Protein AF-A0ABD0MX94-F1 (afdb_monomer_lite)

Sequence (62 aa):
KADMIELLGPRPFEEKSTYEEFVEGTGSFEEDTSLPEGLKDWNQERGEAQEEPPASKEKQAA

pLDDT: mean 79.77, std 17.55, range [41.88, 96.62]

Radius of gyration: 28.15 Å; chains: 1; bounding box: 42×26×82 Å

Structure (mmCIF, N/CA/C/O backbone):
data_AF-A0ABD0MX94-F1
#
_entry.id   AF-A0ABD0MX94-F1
#
loop_
_atom_site.group_PDB
_atom_site.id
_atom_site.type_symbol
_atom_site.label_atom_id
_atom_site.label_alt_id
_atom_site.label_comp_id
_atom_site.label_asym_id
_atom_site.label_entity_id
_atom_site.label_seq_id
_atom_site.pdbx_PDB_ins_code
_atom_site.Cartn_x
_atom_site.Cartn_y
_atom_site.Cartn_z
_atom_site.occupancy
_atom_site.B_iso_or_equiv
_atom_site.auth_seq_id
_atom_site.auth_comp_id
_atom_site.auth_asym_id
_atom_site.auth_atom_id
_atom_site.pdbx_PDB_model_num
ATOM 1 N N . LYS A 1 1 ? 17.349 3.300 -10.110 1.00 74.75 1 LYS A N 1
ATOM 2 C CA . LYS A 1 1 ? 16.501 2.297 -10.816 1.00 74.75 1 LYS A CA 1
ATOM 3 C C . LYS A 1 1 ? 16.662 2.444 -12.331 1.00 74.75 1 LYS A C 1
ATOM 5 O O . LYS A 1 1 ? 16.976 1.448 -12.961 1.00 74.75 1 LYS A O 1
ATOM 10 N N . ALA A 1 2 ? 16.537 3.660 -12.879 1.00 88.50 2 ALA A N 1
ATOM 11 C CA . ALA A 1 2 ? 16.720 3.945 -14.308 1.00 88.50 2 ALA A CA 1
ATOM 12 C C . ALA A 1 2 ? 18.111 3.561 -14.849 1.00 88.50 2 ALA A C 1
ATOM 14 O O . ALA A 1 2 ? 18.179 2.798 -15.801 1.00 88.50 2 ALA A O 1
ATOM 15 N N . ASP A 1 3 ? 19.196 3.958 -14.179 1.00 95.12 3 ASP A N 1
ATOM 16 C CA . ASP A 1 3 ? 20.569 3.690 -14.653 1.00 95.12 3 ASP A CA 1
ATOM 17 C C . ASP A 1 3 ? 20.869 2.186 -14.799 1.00 95.12 3 ASP A C 1
ATOM 19 O O . ASP A 1 3 ? 21.560 1.750 -15.713 1.00 95.12 3 ASP A O 1
ATOM 23 N N . MET A 1 4 ? 20.300 1.354 -13.919 1.00 93.62 4 MET A N 1
ATOM 24 C CA . MET A 1 4 ? 20.428 -0.103 -14.030 1.00 93.62 4 MET A CA 1
ATOM 25 C C . MET A 1 4 ? 19.605 -0.680 -15.185 1.00 93.62 4 MET A C 1
ATOM 27 O O . MET A 1 4 ? 20.016 -1.678 -15.765 1.00 93.62 4 MET A O 1
ATOM 31 N N . ILE A 1 5 ? 18.464 -0.071 -15.514 1.00 92.62 5 ILE A N 1
ATOM 32 C CA . ILE A 1 5 ? 17.638 -0.467 -16.663 1.00 92.62 5 ILE A CA 1
ATOM 33 C C . ILE A 1 5 ? 18.337 -0.079 -17.970 1.00 92.62 5 ILE A C 1
ATOM 35 O O . ILE A 1 5 ? 18.287 -0.833 -18.933 1.00 92.62 5 ILE A O 1
ATOM 39 N N . GLU A 1 6 ? 19.022 1.063 -18.005 1.00 94.88 6 GLU A N 1
ATOM 40 C CA . GLU A 1 6 ? 19.798 1.493 -19.171 1.00 94.88 6 GLU A CA 1
ATOM 41 C C . GLU A 1 6 ? 20.993 0.565 -19.437 1.00 94.88 6 GLU A C 1
ATOM 43 O O . GLU A 1 6 ? 21.241 0.185 -20.579 1.00 94.88 6 GLU A O 1
ATOM 48 N N . LEU A 1 7 ? 21.700 0.146 -18.381 1.00 96.62 7 LEU A N 1
ATOM 49 C CA . LEU A 1 7 ? 22.881 -0.714 -18.503 1.00 96.62 7 LEU A CA 1
ATOM 50 C C . LEU A 1 7 ? 22.554 -2.195 -18.738 1.00 96.62 7 LEU A C 1
ATOM 52 O O . LEU A 1 7 ? 23.302 -2.880 -19.433 1.00 96.62 7 LEU A O 1
ATOM 56 N N . LEU A 1 8 ? 21.485 -2.712 -18.126 1.00 94.50 8 LEU A N 1
ATOM 57 C CA . LEU A 1 8 ? 21.170 -4.149 -18.109 1.00 94.50 8 LEU A CA 1
ATOM 58 C C . LEU A 1 8 ? 19.889 -4.506 -18.875 1.00 94.50 8 LEU A C 1
ATOM 60 O O . LEU A 1 8 ? 19.593 -5.687 -19.047 1.00 94.50 8 LEU A O 1
ATOM 64 N N . GLY A 1 9 ? 19.138 -3.510 -19.342 1.00 93.38 9 GLY A N 1
ATOM 65 C CA . GLY A 1 9 ? 17.823 -3.688 -19.949 1.00 93.38 9 GLY A CA 1
ATOM 66 C C . GLY A 1 9 ? 16.674 -3.768 -18.929 1.00 93.38 9 GLY A C 1
ATOM 67 O O . GLY A 1 9 ? 16.886 -3.739 -17.711 1.00 93.38 9 GLY A O 1
ATOM 68 N N . PRO A 1 10 ? 15.420 -3.843 -19.417 1.00 93.06 10 PRO A N 1
ATOM 69 C CA . PRO A 1 10 ? 14.243 -3.998 -18.568 1.00 93.06 10 PRO A CA 1
ATOM 70 C C . PRO A 1 10 ? 14.250 -5.350 -17.849 1.00 93.06 10 PRO A C 1
ATOM 72 O O . PRO A 1 10 ? 14.811 -6.337 -18.328 1.00 93.06 10 PRO A O 1
ATOM 75 N N . ARG A 1 11 ? 13.600 -5.406 -16.683 1.00 93.31 11 ARG A N 1
ATOM 76 C CA . ARG A 1 11 ? 13.517 -6.644 -15.905 1.00 93.31 11 ARG A CA 1
ATOM 77 C C . ARG A 1 11 ? 12.646 -7.670 -16.644 1.00 93.31 11 ARG A C 1
ATOM 79 O O . ARG A 1 11 ? 11.593 -7.303 -17.155 1.00 93.31 11 ARG A O 1
ATOM 86 N N . PRO A 1 12 ? 13.062 -8.947 -16.695 1.00 94.00 12 PRO A N 1
ATOM 87 C CA . PRO A 1 12 ? 12.379 -9.974 -17.483 1.00 94.00 12 PRO A CA 1
ATOM 88 C C . PRO A 1 12 ? 11.053 -10.458 -16.875 1.00 94.00 12 PRO A C 1
ATOM 90 O O . PRO A 1 12 ? 10.334 -11.210 -17.526 1.00 94.00 12 PRO A O 1
ATOM 93 N N . PHE A 1 13 ? 10.730 -10.048 -15.647 1.00 93.56 13 PHE A N 1
ATOM 94 C CA . PHE A 1 13 ? 9.486 -10.382 -14.958 1.00 93.56 13 PHE A CA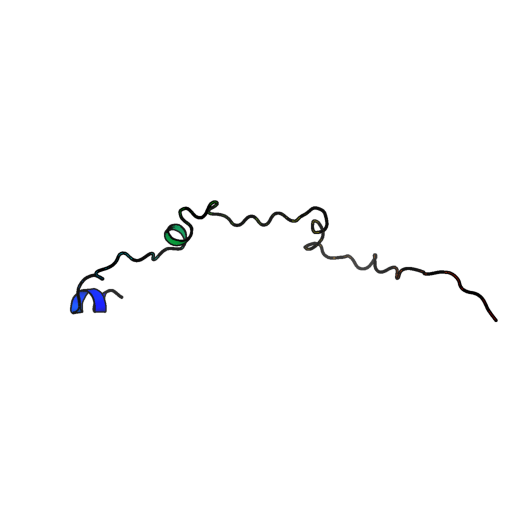 1
ATOM 95 C C . PHE A 1 13 ? 8.751 -9.104 -14.570 1.00 93.56 13 PHE A C 1
ATOM 97 O O . PHE A 1 13 ? 9.385 -8.105 -14.224 1.00 93.56 13 PHE A O 1
ATOM 104 N N . GLU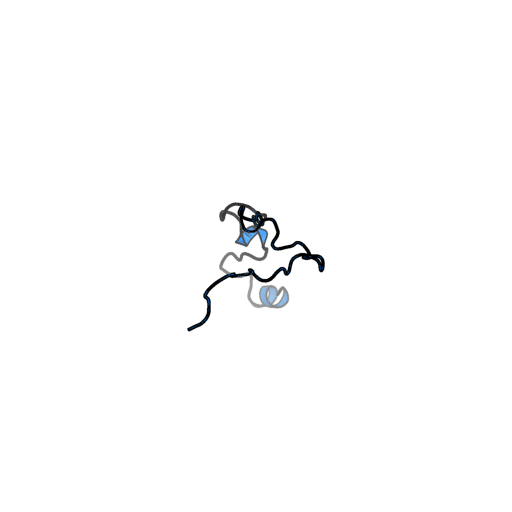 A 1 14 ? 7.424 -9.155 -14.633 1.00 89.38 14 GLU A N 1
ATOM 105 C CA . GLU A 1 14 ? 6.558 -8.048 -14.246 1.00 89.38 14 GLU A CA 1
ATOM 106 C C . GLU A 1 14 ? 6.671 -7.779 -12.743 1.00 89.38 14 GLU A C 1
ATOM 108 O O . GLU A 1 14 ? 6.683 -8.702 -11.925 1.00 89.38 14 GLU A O 1
ATOM 113 N N . GLU A 1 15 ? 6.791 -6.503 -12.381 1.00 90.44 15 GLU A N 1
ATOM 114 C CA . GLU A 1 15 ? 6.984 -6.082 -10.999 1.00 90.44 15 GLU A CA 1
ATOM 115 C C . GLU A 1 15 ? 5.844 -5.195 -10.544 1.00 90.44 15 GLU A C 1
ATOM 117 O O . GLU A 1 15 ? 5.633 -4.120 -11.100 1.00 90.44 15 GLU A O 1
ATOM 122 N N . LYS A 1 16 ? 5.212 -5.591 -9.443 1.00 92.69 16 LYS A N 1
ATOM 123 C CA . LYS A 1 16 ? 4.323 -4.715 -8.690 1.00 92.69 16 LYS A CA 1
ATOM 124 C C . LYS A 1 16 ? 5.169 -3.646 -8.005 1.00 92.69 16 LYS A C 1
ATOM 126 O O . LYS A 1 16 ? 6.090 -3.961 -7.247 1.00 92.69 16 LYS A O 1
ATOM 131 N N . SER A 1 17 ? 4.914 -2.387 -8.326 1.00 90.94 17 SER A N 1
ATOM 132 C CA . SER A 1 17 ? 5.662 -1.237 -7.816 1.00 90.94 17 SER A CA 1
ATOM 133 C C . SER A 1 17 ? 4.792 -0.289 -6.997 1.00 90.94 17 SER A C 1
ATOM 135 O O . SER A 1 17 ? 5.350 0.551 -6.288 1.00 90.94 17 SER A O 1
ATOM 137 N N . THR A 1 18 ? 3.465 -0.419 -7.062 1.00 93.81 18 THR A N 1
ATOM 138 C CA . THR A 1 18 ? 2.536 0.419 -6.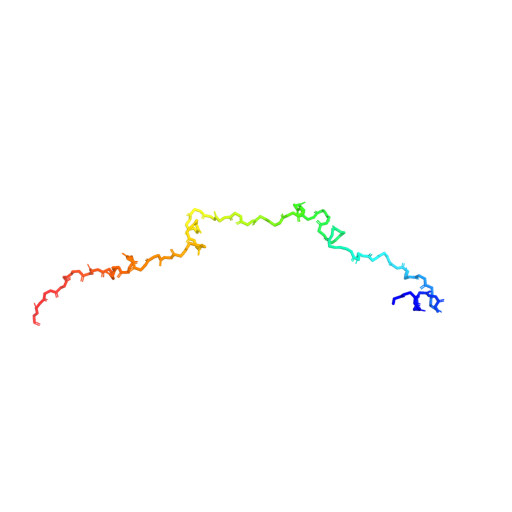297 1.00 93.81 18 THR A CA 1
ATOM 139 C C . THR A 1 18 ? 1.690 -0.409 -5.341 1.00 93.81 18 THR A C 1
ATOM 141 O O . THR A 1 18 ? 1.457 -1.596 -5.562 1.00 93.81 18 THR A O 1
ATOM 144 N N . TYR A 1 19 ? 1.248 0.219 -4.250 1.00 90.44 19 TYR A N 1
ATOM 145 C CA . TYR A 1 19 ? 0.429 -0.443 -3.236 1.00 90.44 19 TYR A CA 1
ATOM 146 C C . TYR A 1 19 ? -0.854 -1.016 -3.845 1.00 90.44 19 TYR A C 1
ATOM 148 O O . TYR A 1 19 ? -1.225 -2.147 -3.549 1.00 90.44 19 TYR A O 1
ATOM 156 N N . GLU A 1 20 ? -1.458 -0.272 -4.766 1.00 90.94 20 GLU A N 1
ATOM 157 C CA . GLU A 1 20 ? -2.660 -0.638 -5.507 1.00 90.94 20 GLU A CA 1
ATOM 158 C C . GLU A 1 20 ? -2.477 -1.979 -6.231 1.00 90.94 20 GLU A C 1
ATOM 160 O O . GLU A 1 20 ? -3.296 -2.873 -6.059 1.00 90.94 20 GLU A O 1
ATOM 165 N N . GLU A 1 21 ? -1.370 -2.169 -6.960 1.00 92.38 21 GLU A N 1
ATOM 166 C CA . GLU A 1 21 ? -1.063 -3.429 -7.659 1.00 92.38 21 GLU A CA 1
ATOM 167 C C . GLU A 1 21 ? -0.866 -4.605 -6.686 1.00 92.38 21 GLU A C 1
ATOM 169 O O . GLU A 1 21 ? -1.108 -5.768 -7.029 1.00 92.38 21 GLU A O 1
ATOM 174 N N . PHE A 1 22 ? -0.396 -4.336 -5.463 1.00 89.69 22 PHE A N 1
ATOM 175 C CA . PHE A 1 22 ? -0.214 -5.362 -4.434 1.00 89.69 22 PHE A CA 1
ATOM 176 C C . PHE A 1 22 ? -1.530 -5.815 -3.809 1.00 89.69 22 PHE A C 1
ATOM 178 O O . PHE A 1 22 ? -1.672 -7.013 -3.559 1.00 89.69 22 PHE A O 1
ATOM 185 N N . VAL A 1 23 ? -2.464 -4.892 -3.577 1.00 91.56 23 VAL A N 1
ATOM 186 C CA . VAL A 1 23 ? -3.766 -5.181 -2.948 1.00 91.56 23 VAL A CA 1
ATOM 187 C C . VAL A 1 23 ? -4.877 -5.474 -3.956 1.00 91.56 23 VAL A C 1
ATOM 189 O O . VAL A 1 23 ? -5.967 -5.914 -3.587 1.00 91.56 23 VAL A O 1
ATOM 192 N N . GLU A 1 24 ? -4.617 -5.270 -5.247 1.00 91.12 24 GLU A N 1
ATOM 193 C CA . GLU A 1 24 ? -5.548 -5.643 -6.303 1.00 91.12 24 GLU A CA 1
ATOM 194 C C . GLU A 1 24 ? -5.903 -7.136 -6.198 1.00 91.12 24 GLU A C 1
ATOM 196 O O . GLU A 1 24 ? -5.043 -8.021 -6.185 1.00 91.12 24 GLU A O 1
ATOM 201 N N . GLY A 1 25 ? -7.202 -7.418 -6.100 1.00 87.12 25 GLY A N 1
ATOM 202 C CA . GLY A 1 25 ? -7.730 -8.777 -5.999 1.00 87.12 25 GLY A CA 1
ATOM 203 C C . GLY A 1 25 ? -7.745 -9.379 -4.589 1.00 87.12 25 GLY A C 1
ATOM 204 O O . GLY A 1 25 ? -8.320 -10.453 -4.426 1.00 87.12 25 GLY A O 1
ATOM 205 N N . THR A 1 26 ? -7.201 -8.712 -3.560 1.00 87.06 26 THR A N 1
ATOM 206 C CA . THR A 1 26 ? -7.311 -9.183 -2.160 1.00 87.06 26 THR A CA 1
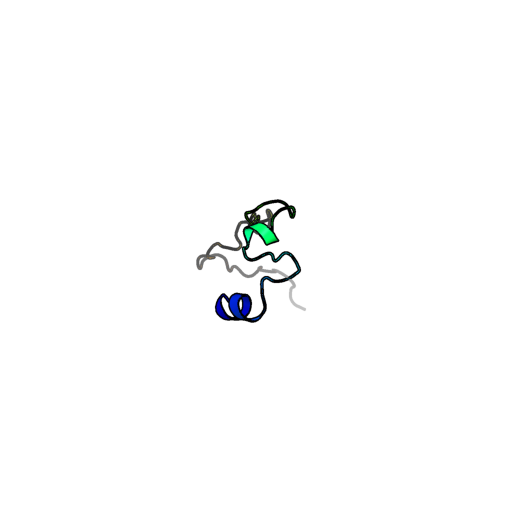ATOM 207 C C . THR A 1 26 ? -8.595 -8.730 -1.461 1.00 87.06 26 THR A C 1
ATOM 209 O O . THR A 1 26 ? -8.847 -9.130 -0.327 1.00 87.06 26 THR A O 1
ATOM 212 N N . GLY A 1 27 ? -9.429 -7.931 -2.134 1.00 86.00 27 GLY A N 1
ATOM 213 C CA . GLY A 1 27 ? -10.712 -7.454 -1.623 1.00 86.00 27 GLY A CA 1
ATOM 214 C C . GLY A 1 27 ? -10.820 -5.934 -1.682 1.00 86.00 27 GLY A C 1
ATOM 215 O O . GLY A 1 27 ? -10.783 -5.357 -2.767 1.00 86.00 27 GLY A O 1
ATOM 216 N N . SER A 1 28 ? -11.003 -5.304 -0.520 1.00 81.69 28 SER A N 1
ATOM 217 C CA . SER A 1 28 ? -11.112 -3.848 -0.391 1.00 81.69 28 SER A CA 1
ATOM 218 C C . SER A 1 28 ? -9.749 -3.169 -0.540 1.00 81.69 28 SER A C 1
ATOM 220 O O . SER A 1 28 ? -8.745 -3.675 -0.042 1.00 81.69 28 SER A O 1
ATOM 222 N N . PHE A 1 29 ? -9.738 -2.011 -1.205 1.00 81.69 29 PHE A N 1
ATOM 223 C CA . PHE A 1 29 ? -8.578 -1.118 -1.257 1.00 81.69 29 PHE A CA 1
ATOM 224 C C . PHE A 1 29 ? -8.302 -0.467 0.105 1.00 81.69 29 PHE A C 1
ATOM 226 O O . PHE A 1 29 ? -7.151 -0.267 0.480 1.00 81.69 29 PHE A O 1
ATOM 233 N N . GLU A 1 30 ? -9.365 -0.159 0.849 1.00 86.19 30 GLU A N 1
ATOM 234 C CA . GLU A 1 30 ? -9.281 0.402 2.195 1.00 86.19 30 GLU A CA 1
ATOM 235 C C . GLU A 1 30 ? -9.370 -0.708 3.245 1.00 86.19 30 GLU A C 1
ATOM 237 O O . GLU A 1 30 ? -10.149 -1.657 3.103 1.00 86.19 30 GLU A O 1
ATOM 242 N N . GLU A 1 31 ? -8.587 -0.572 4.313 1.00 84.25 31 GLU A N 1
ATOM 243 C CA . GLU A 1 31 ? -8.639 -1.468 5.465 1.00 84.25 31 GLU A CA 1
ATOM 244 C C . GLU A 1 31 ? -9.942 -1.263 6.253 1.00 84.25 31 GLU A C 1
ATOM 246 O O . GLU A 1 31 ? -10.318 -0.136 6.583 1.00 84.25 31 GLU A O 1
ATOM 251 N N . ASP A 1 32 ? -10.627 -2.359 6.587 1.00 88.50 32 ASP A N 1
ATOM 252 C CA . ASP A 1 32 ? -11.784 -2.316 7.479 1.00 88.50 32 ASP A CA 1
ATOM 253 C C . ASP A 1 32 ? -11.315 -2.139 8.928 1.00 88.50 32 ASP A C 1
ATOM 255 O O . ASP A 1 32 ? -10.820 -3.066 9.567 1.00 88.50 32 ASP A O 1
ATOM 259 N N . THR A 1 33 ? -11.481 -0.922 9.440 1.00 89.44 33 THR A N 1
ATOM 260 C CA . THR A 1 33 ? -11.140 -0.551 10.820 1.00 89.44 33 THR A CA 1
ATOM 261 C C . THR A 1 33 ? -12.343 -0.613 11.763 1.00 89.44 33 THR A C 1
ATOM 263 O O . THR A 1 33 ? -12.301 -0.066 12.869 1.00 89.44 33 THR A O 1
ATOM 266 N N . SER A 1 34 ? -13.441 -1.258 11.350 1.00 90.62 34 SER A N 1
ATOM 267 C CA . SER A 1 34 ? -14.629 -1.384 12.187 1.00 90.62 34 SER A CA 1
ATOM 268 C C . SER A 1 34 ? -14.333 -2.175 13.463 1.00 90.62 34 SER A C 1
ATOM 270 O O . SER A 1 34 ? -13.755 -3.263 13.466 1.00 90.62 34 SER A O 1
ATOM 272 N N . LEU A 1 35 ? -14.727 -1.596 14.596 1.00 92.06 35 LEU A N 1
ATOM 273 C CA . LEU A 1 35 ? -14.534 -2.211 15.902 1.00 92.06 35 LEU A CA 1
ATOM 274 C C . LEU A 1 35 ? -15.728 -3.127 16.221 1.00 92.06 35 LEU A C 1
ATOM 276 O O . LEU A 1 35 ? -16.879 -2.698 16.078 1.00 92.06 35 LEU A O 1
ATOM 280 N N . PRO A 1 36 ? -15.491 -4.363 16.704 1.00 93.81 36 PRO A N 1
ATOM 281 C CA . PRO A 1 36 ? -16.548 -5.210 17.249 1.00 93.81 36 PRO A CA 1
ATOM 282 C C . PRO A 1 36 ? -17.280 -4.523 18.405 1.00 93.81 36 PRO A C 1
ATOM 284 O O . PRO A 1 36 ? -16.742 -3.621 19.045 1.00 93.81 36 PRO A O 1
ATOM 287 N N . GLU A 1 37 ? -18.489 -4.982 18.740 1.00 91.06 37 GLU A N 1
ATOM 288 C CA . GLU A 1 37 ? -19.326 -4.296 19.736 1.00 91.06 37 GLU A CA 1
ATOM 289 C C . GLU A 1 37 ? -18.657 -4.082 21.096 1.00 91.06 37 GLU A C 1
ATOM 291 O O . GLU A 1 37 ? -18.835 -3.026 21.693 1.00 91.06 37 GLU A O 1
ATOM 296 N N . GLY A 1 38 ? -17.846 -5.041 21.549 1.00 93.06 38 GLY A N 1
ATOM 297 C CA . GLY A 1 38 ? -17.099 -4.942 22.807 1.00 93.06 38 GLY A CA 1
ATOM 298 C C . GLY A 1 38 ? -15.858 -4.047 22.757 1.00 93.06 38 GLY A C 1
ATOM 299 O O . GLY A 1 38 ? -15.196 -3.884 23.776 1.00 93.06 38 GLY A O 1
ATOM 300 N N . LEU A 1 39 ? -15.523 -3.493 21.591 1.00 91.81 39 LEU A N 1
ATOM 301 C CA . LEU A 1 39 ? -14.335 -2.670 21.365 1.00 91.81 39 LEU A CA 1
ATOM 302 C C . LEU A 1 39 ? -14.692 -1.254 20.884 1.00 91.81 39 LEU A C 1
ATOM 304 O O . LEU A 1 39 ? -13.795 -0.461 20.624 1.00 91.81 39 LEU A O 1
ATOM 308 N N . LYS A 1 40 ? -15.987 -0.905 20.815 1.00 89.38 40 LYS A N 1
ATOM 309 C CA . LYS A 1 40 ? -16.481 0.419 20.383 1.00 89.38 40 LYS A CA 1
ATOM 310 C C . LYS A 1 40 ? -15.865 1.589 21.173 1.00 89.38 40 LYS A C 1
ATOM 312 O O . LYS A 1 40 ? -15.666 2.662 20.609 1.00 89.38 40 LYS A O 1
ATOM 317 N N . ASP A 1 41 ? -15.496 1.361 22.434 1.00 89.88 41 ASP A N 1
ATOM 318 C CA . ASP A 1 41 ? -14.930 2.387 23.322 1.00 89.88 41 ASP A CA 1
ATOM 319 C C . ASP A 1 41 ? -13.397 2.302 23.473 1.00 89.88 4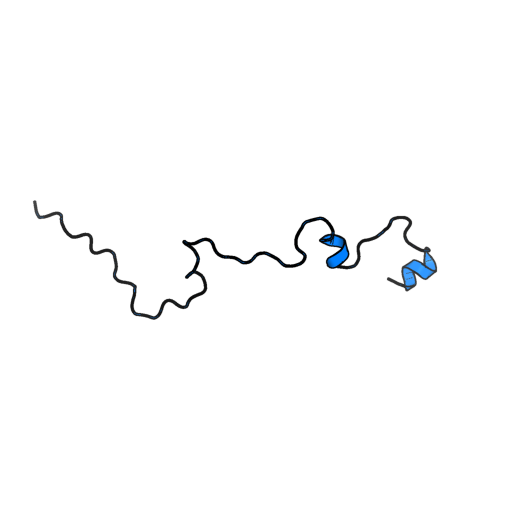1 ASP A C 1
ATOM 321 O O . ASP A 1 41 ? -12.811 3.016 24.280 1.00 89.88 41 ASP A O 1
ATOM 325 N N . TRP A 1 42 ? -12.715 1.456 22.689 1.00 89.88 42 TRP A N 1
ATOM 326 C CA . TRP A 1 42 ? -11.259 1.248 22.785 1.00 89.88 42 TRP A CA 1
ATOM 327 C C . TRP A 1 42 ? -10.433 2.511 22.517 1.00 89.88 42 TRP A C 1
ATOM 329 O O . TRP A 1 42 ? -9.388 2.712 23.130 1.00 89.88 42 TRP A O 1
ATOM 339 N N . ASN A 1 43 ? -10.931 3.378 21.633 1.00 85.06 43 ASN A N 1
ATOM 340 C CA . ASN A 1 43 ? -10.251 4.602 21.203 1.00 85.06 43 ASN A CA 1
ATOM 341 C C . ASN A 1 43 ? -10.733 5.849 21.960 1.00 85.06 43 ASN A C 1
ATOM 343 O O . ASN A 1 43 ? -10.426 6.968 21.551 1.00 85.06 43 ASN A O 1
ATOM 347 N N . GLN A 1 44 ? -11.538 5.678 23.010 1.00 87.62 44 GLN A N 1
ATOM 348 C CA . GLN A 1 44 ? -12.072 6.786 23.793 1.00 87.62 44 GLN A CA 1
ATOM 349 C C . GLN A 1 44 ? -11.202 7.012 25.029 1.00 87.62 44 GLN A C 1
ATOM 351 O O . GLN A 1 44 ? -10.833 6.068 25.732 1.00 87.62 44 GLN A O 1
ATOM 356 N N . GLU A 1 45 ? -10.879 8.273 25.318 1.00 83.12 45 GLU A N 1
ATOM 357 C CA . GLU A 1 45 ? -10.247 8.615 26.587 1.00 83.12 45 GLU A CA 1
ATOM 358 C C . GLU A 1 45 ? -11.225 8.296 27.721 1.00 83.12 45 GLU A C 1
ATOM 360 O O . GLU A 1 45 ? -12.308 8.876 27.823 1.00 83.12 45 GLU A O 1
ATOM 365 N N . ARG A 1 46 ? -10.848 7.349 28.585 1.00 77.06 46 ARG A N 1
ATOM 366 C CA . ARG A 1 46 ? -11.555 7.127 29.845 1.00 77.06 46 ARG A CA 1
ATOM 367 C C . ARG A 1 46 ? -11.312 8.351 30.717 1.00 77.06 46 ARG A C 1
ATOM 369 O O . ARG A 1 46 ? -10.256 8.468 31.330 1.00 77.06 46 ARG A O 1
ATOM 376 N N . GLY A 1 47 ? -12.272 9.274 30.739 1.00 61.41 47 GLY A N 1
ATOM 377 C CA . GLY A 1 47 ? -12.273 10.377 31.695 1.00 61.41 47 GLY A CA 1
ATOM 378 C C . GLY A 1 47 ? -12.119 9.840 33.121 1.00 61.41 47 GLY A C 1
ATOM 379 O O . GLY A 1 47 ? -12.578 8.739 33.422 1.00 61.41 47 GLY A O 1
ATOM 380 N N . GLU A 1 48 ? -11.471 10.619 33.983 1.00 59.25 48 GLU A N 1
ATOM 381 C CA . GLU A 1 48 ? -10.968 10.289 35.332 1.00 59.25 48 GLU A CA 1
ATOM 382 C C . GLU A 1 48 ? -12.026 9.826 36.374 1.00 59.25 48 GLU A C 1
ATOM 384 O O . GLU A 1 48 ? -11.795 9.910 37.575 1.00 59.25 48 GLU A O 1
ATOM 389 N N . ALA A 1 49 ? -13.202 9.342 35.964 1.00 53.81 49 ALA A N 1
ATOM 390 C CA . ALA A 1 49 ? -14.355 9.100 36.833 1.00 53.81 49 ALA A CA 1
ATOM 391 C C . ALA A 1 49 ? -14.915 7.663 36.815 1.00 53.81 49 ALA A C 1
ATOM 393 O O . ALA A 1 49 ? -15.946 7.417 37.438 1.00 53.81 49 ALA A O 1
ATOM 394 N N . GLN A 1 50 ? -14.285 6.704 36.129 1.00 53.56 50 GLN A N 1
ATOM 395 C CA . GLN A 1 50 ? -14.739 5.303 36.132 1.00 53.56 50 GLN A CA 1
ATOM 396 C C . GLN A 1 50 ? -13.594 4.322 36.386 1.00 53.56 50 GLN A C 1
ATOM 398 O O . GLN A 1 50 ? -13.348 3.398 35.618 1.00 53.56 50 GLN A O 1
ATOM 403 N N . GLU A 1 51 ? -12.909 4.511 37.507 1.00 55.53 51 GLU A N 1
ATOM 404 C CA . GLU A 1 51 ? -12.186 3.429 38.169 1.00 55.53 51 GLU A CA 1
ATOM 405 C C . GLU A 1 51 ? -12.784 3.256 39.575 1.00 55.53 51 GLU A C 1
ATOM 407 O O . GLU A 1 51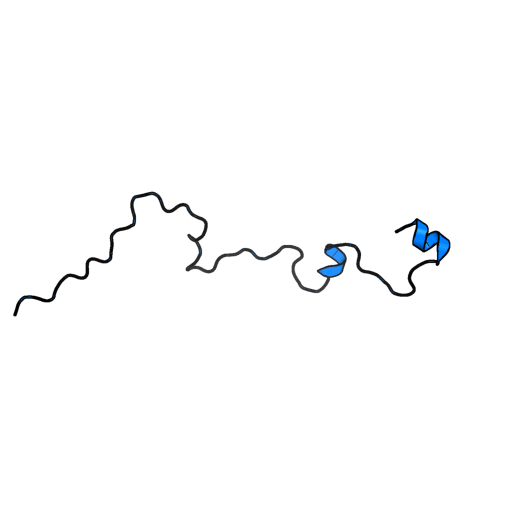 ? -12.164 3.539 40.593 1.00 55.53 51 GLU A O 1
ATOM 412 N N . GLU A 1 52 ? -14.055 2.844 39.638 1.00 55.44 52 GLU A N 1
ATOM 413 C CA . GLU A 1 52 ? -14.569 2.192 40.844 1.00 55.44 52 GLU A CA 1
ATOM 414 C C . GLU A 1 52 ? -13.994 0.766 40.834 1.00 55.44 52 GLU A C 1
ATOM 416 O O . GLU A 1 52 ? -14.336 -0.019 39.938 1.00 55.44 52 GLU A O 1
ATOM 421 N N . PRO A 1 53 ? -13.101 0.397 41.771 1.00 52.34 53 PRO A N 1
ATOM 422 C CA . PRO A 1 53 ? -12.687 -0.992 41.904 1.00 52.34 53 PRO A CA 1
ATOM 423 C C . PRO A 1 53 ? -13.934 -1.836 42.200 1.00 52.34 53 PRO A C 1
ATOM 425 O O . PRO A 1 53 ? -14.821 -1.369 42.921 1.00 52.34 53 PRO A O 1
ATOM 428 N N . PRO A 1 54 ? -14.047 -3.079 41.695 1.00 49.25 54 PRO A N 1
ATOM 429 C CA . PRO A 1 54 ? -15.181 -3.918 42.039 1.00 49.25 54 PRO A CA 1
ATOM 430 C C . PRO A 1 54 ? -15.158 -4.153 43.551 1.00 49.25 54 PRO A C 1
ATOM 432 O O . PRO A 1 54 ? -14.336 -4.904 44.074 1.00 49.25 54 PRO A O 1
ATOM 435 N N . ALA A 1 55 ? -16.064 -3.479 44.260 1.00 52.19 55 ALA A N 1
ATOM 436 C CA . ALA A 1 55 ? -16.332 -3.688 45.668 1.00 52.19 55 ALA A CA 1
ATOM 437 C C . ALA A 1 55 ? -16.916 -5.094 45.857 1.00 52.19 55 ALA A C 1
ATOM 439 O O . ALA A 1 55 ? -18.130 -5.287 45.945 1.00 52.19 55 ALA A O 1
ATOM 440 N N . SER A 1 56 ? -16.047 -6.098 45.940 1.00 46.06 56 SER A N 1
ATOM 441 C CA . SER A 1 56 ? -16.386 -7.392 46.515 1.00 46.06 56 SER A CA 1
ATOM 442 C C . SER A 1 56 ? -16.548 -7.211 48.023 1.00 46.06 56 SER A C 1
ATOM 444 O O . SER A 1 56 ? -15.602 -7.328 48.802 1.00 46.06 56 SER A O 1
ATOM 446 N N . LYS A 1 57 ? -17.779 -6.869 48.416 1.00 49.91 57 LYS A N 1
ATOM 447 C CA . LYS A 1 57 ? -18.297 -7.064 49.769 1.00 49.91 57 LYS A CA 1
ATOM 448 C C . LYS A 1 57 ? -18.137 -8.536 50.168 1.00 49.91 57 LYS A C 1
ATOM 450 O O . LYS A 1 57 ? -18.375 -9.431 49.364 1.00 49.91 57 LYS A O 1
ATOM 455 N N . GLU A 1 58 ? -17.873 -8.726 51.459 1.00 51.44 58 GLU A N 1
ATOM 456 C CA . GLU A 1 58 ? -18.281 -9.896 52.246 1.00 51.44 58 GLU A CA 1
ATOM 457 C C . GLU A 1 58 ? -17.423 -11.171 52.129 1.00 51.44 58 GLU A C 1
ATOM 459 O O . GLU A 1 58 ? -17.639 -12.037 51.288 1.00 51.44 58 GLU A O 1
ATOM 464 N N . LYS A 1 59 ? -16.540 -11.369 53.116 1.00 44.62 59 LYS A N 1
ATOM 465 C CA . LYS A 1 59 ? -16.697 -12.489 54.055 1.00 44.62 59 LYS A CA 1
ATOM 466 C C . LYS A 1 59 ? -16.140 -12.117 55.426 1.00 44.62 59 LYS A C 1
ATOM 468 O O . LYS A 1 59 ? -15.034 -11.608 55.566 1.00 44.62 59 LYS A O 1
ATOM 473 N N . GLN A 1 60 ? -17.019 -12.304 56.396 1.00 47.91 60 GLN A N 1
ATOM 474 C CA . GLN A 1 60 ? -16.929 -11.925 57.791 1.00 47.91 60 GLN A CA 1
ATOM 475 C C . GLN A 1 60 ? -15.888 -12.747 58.559 1.00 47.91 60 GLN A C 1
ATOM 477 O O . GLN A 1 60 ? -15.569 -13.875 58.193 1.00 47.91 60 GLN A O 1
ATOM 482 N N . ALA A 1 61 ? -15.429 -12.123 59.643 1.00 41.88 61 ALA A N 1
ATOM 483 C CA . ALA A 1 61 ? -14.866 -12.682 60.866 1.00 41.88 61 ALA A CA 1
ATOM 484 C C . ALA A 1 61 ? -15.019 -14.202 61.092 1.00 41.88 61 ALA A C 1
ATOM 486 O O . ALA A 1 61 ? -16.136 -14.723 61.103 1.00 41.88 61 ALA A O 1
ATOM 487 N N . ALA A 1 62 ? -13.896 -14.845 61.420 1.00 43.53 62 ALA A N 1
ATOM 488 C CA . ALA A 1 62 ? -13.774 -15.883 62.446 1.00 43.53 62 ALA A CA 1
ATOM 489 C C . ALA A 1 62 ? -12.332 -15.889 62.973 1.00 43.53 62 ALA A C 1
ATOM 491 O O . ALA A 1 62 ? -11.411 -15.864 62.126 1.00 43.53 62 ALA A O 1
#

Organism: Cirrhinus mrigala (NCBI:txid683832)

Foldseek 3Di:
DVVCCVVPNDDPDDDDDDPCSVCVPVDDPDDPPDDDPVCPCVPPPPPPPPPPDPPPDDDDDD

Secondary structure (DSSP, 8-state):
-HHHHHHH-S-SS----SHHHHHTTSS-SS---PPPGGGTTTTS---TT-------------